Protein AF-A0A7W5XST1-F1 (afdb_monomer)

Mean predicted aligned error: 9.3 Å

Sequence (101 aa):
METYLNRYAGAETIATNCPAYGGYSSVVQMRADAEKNLAQAKALGATEADVKKARDRVNGNFVGASILVGDMQTCGAFVNKLAWVGSTPVEPPVVKPKKVN

Nearest PDB structures (foldseek):
  8uoz-assembly1_A  TM=4.599E-01  e=7.440E+00  Escherichia coli

Structure (mmCIF, N/CA/C/O backbone):
data_AF-A0A7W5XST1-F1
#
_entry.id   AF-A0A7W5XST1-F1
#
loop_
_atom_site.group_PDB
_atom_site.id
_atom_site.type_symbol
_atom_site.label_atom_id
_atom_site.label_alt_id
_atom_site.label_comp_id
_atom_site.label_asym_id
_atom_site.label_entity_id
_atom_site.label_seq_id
_atom_site.pdbx_PDB_ins_code
_atom_site.Cartn_x
_atom_site.Cartn_y
_atom_site.Cartn_z
_atom_site.occupancy
_atom_site.B_iso_or_equiv
_atom_site.auth_seq_id
_atom_site.auth_comp_id
_atom_site.auth_asym_id
_atom_site.auth_atom_id
_atom_site.pdbx_PDB_model_num
ATOM 1 N N . MET A 1 1 ? -3.731 -2.141 14.643 1.00 78.75 1 MET A N 1
ATOM 2 C CA . MET A 1 1 ? -4.488 -1.393 13.614 1.00 78.75 1 MET A CA 1
ATOM 3 C C . MET A 1 1 ? -3.553 -0.707 12.622 1.00 78.75 1 MET A C 1
ATOM 5 O O . MET A 1 1 ? -3.537 -1.121 11.472 1.00 78.75 1 MET A O 1
ATOM 9 N N . GLU A 1 2 ? -2.732 0.263 13.049 1.00 78.38 2 GLU A N 1
ATOM 10 C CA . GLU A 1 2 ? -1.846 1.030 12.147 1.00 78.38 2 GLU A CA 1
ATOM 11 C C . GLU A 1 2 ? -0.928 0.139 11.292 1.00 78.38 2 GLU A C 1
ATOM 13 O O . GLU A 1 2 ? -0.792 0.350 10.091 1.00 78.38 2 GLU A O 1
ATOM 18 N N . THR A 1 3 ? -0.368 -0.922 11.878 1.00 82.31 3 THR A N 1
ATOM 19 C CA . THR A 1 3 ? 0.449 -1.903 11.149 1.00 82.31 3 THR A CA 1
ATOM 20 C C . THR A 1 3 ? -0.291 -2.535 9.968 1.00 82.31 3 THR A C 1
ATOM 22 O O . THR A 1 3 ? 0.281 -2.656 8.889 1.00 82.31 3 THR A O 1
ATOM 25 N N . TYR A 1 4 ? -1.567 -2.893 10.138 1.00 85.56 4 TYR A N 1
ATOM 26 C CA . TYR A 1 4 ? -2.387 -3.477 9.073 1.00 85.56 4 TYR A CA 1
ATOM 27 C C . TYR A 1 4 ? -2.728 -2.446 7.992 1.00 85.56 4 TYR A C 1
ATOM 29 O O . TYR A 1 4 ? -2.637 -2.748 6.806 1.00 85.56 4 TYR A O 1
ATOM 37 N N . LEU A 1 5 ? -3.023 -1.205 8.389 1.00 84.75 5 LEU A N 1
ATOM 38 C CA . LEU A 1 5 ? -3.258 -0.101 7.455 1.00 84.75 5 LEU A CA 1
ATOM 39 C C . LEU A 1 5 ? -2.019 0.217 6.607 1.00 84.75 5 LEU A C 1
ATOM 41 O O . LEU A 1 5 ? -2.135 0.444 5.407 1.00 84.75 5 LEU A O 1
ATOM 45 N N . ASN A 1 6 ? -0.825 0.165 7.199 1.00 85.31 6 ASN A N 1
ATOM 46 C CA . ASN A 1 6 ? 0.431 0.366 6.472 1.00 85.31 6 ASN A CA 1
ATOM 47 C C . ASN A 1 6 ? 0.747 -0.771 5.509 1.00 85.31 6 ASN A C 1
ATOM 49 O O . ASN A 1 6 ? 1.267 -0.516 4.428 1.00 85.31 6 ASN A O 1
ATOM 53 N N . ARG A 1 7 ? 0.454 -2.016 5.900 1.00 84.25 7 ARG A N 1
ATOM 54 C CA . ARG A 1 7 ? 0.619 -3.183 5.024 1.00 84.25 7 ARG A CA 1
ATOM 55 C C . ARG A 1 7 ? -0.331 -3.106 3.837 1.00 84.25 7 ARG A C 1
ATOM 57 O O . ARG A 1 7 ? 0.110 -3.295 2.711 1.00 84.25 7 ARG A O 1
ATOM 64 N N . TYR A 1 8 ? -1.596 -2.768 4.09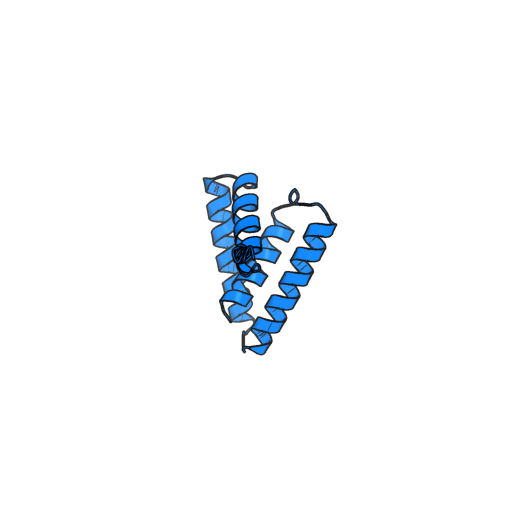5 1.00 87.56 8 TYR A N 1
ATOM 65 C CA . TYR A 1 8 ? -2.597 -2.521 3.062 1.00 87.56 8 TYR A CA 1
ATOM 66 C C . TYR A 1 8 ? -2.132 -1.448 2.074 1.00 87.56 8 TYR A C 1
ATOM 68 O O . TYR A 1 8 ? -2.000 -1.717 0.883 1.00 87.56 8 TYR A O 1
ATOM 76 N N . ALA A 1 9 ? -1.819 -0.256 2.588 1.00 87.25 9 ALA A N 1
ATOM 77 C CA . ALA A 1 9 ? -1.399 0.867 1.766 1.00 87.25 9 ALA A CA 1
ATOM 78 C C . ALA A 1 9 ? -0.102 0.556 1.007 1.00 87.25 9 ALA A C 1
ATOM 80 O O . ALA A 1 9 ? -0.013 0.832 -0.181 1.00 87.25 9 ALA A O 1
ATOM 81 N N . GLY A 1 10 ? 0.878 -0.079 1.658 1.00 85.50 10 GLY A N 1
ATOM 82 C CA . GLY A 1 10 ? 2.132 -0.486 1.023 1.00 85.50 10 GLY A CA 1
ATOM 83 C C . GLY A 1 10 ? 1.917 -1.447 -0.137 1.00 85.50 10 GLY A C 1
AT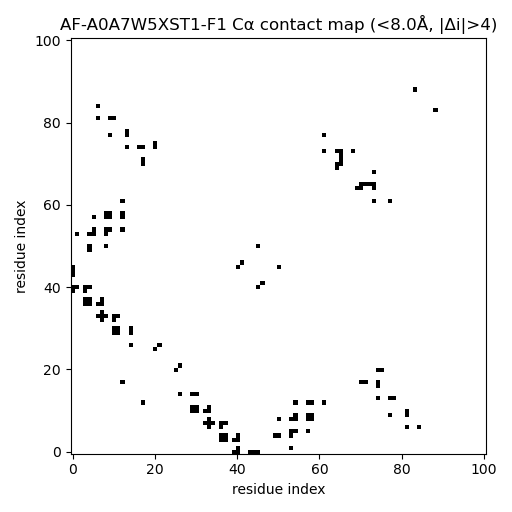OM 84 O O . GLY A 1 10 ? 2.475 -1.238 -1.211 1.00 85.50 10 GLY A O 1
ATOM 85 N N . ALA A 1 11 ? 1.104 -2.483 0.066 1.00 85.44 11 ALA A N 1
ATOM 86 C CA . ALA A 1 11 ? 0.841 -3.484 -0.958 1.00 85.44 11 ALA A CA 1
ATOM 87 C C . ALA A 1 11 ? 0.129 -2.873 -2.173 1.00 85.44 11 ALA A C 1
ATOM 89 O O . ALA A 1 11 ? 0.500 -3.168 -3.307 1.00 85.44 11 ALA A O 1
ATOM 90 N N . GLU A 1 12 ? -0.823 -1.960 -1.960 1.00 85.31 12 GLU A N 1
ATOM 91 C CA . GLU A 1 12 ? -1.452 -1.212 -3.053 1.00 85.31 12 GLU A CA 1
ATOM 92 C C . GLU A 1 12 ? -0.489 -0.276 -3.785 1.00 85.31 12 GLU A C 1
ATOM 94 O O . GLU A 1 12 ? -0.495 -0.239 -5.018 1.00 85.31 12 GLU A O 1
ATOM 99 N N . THR A 1 13 ? 0.342 0.473 -3.055 1.00 86.69 13 THR A N 1
ATOM 100 C CA . THR A 1 13 ? 1.317 1.393 -3.654 1.00 86.69 13 THR A CA 1
ATOM 101 C C . THR A 1 13 ? 2.280 0.636 -4.564 1.00 86.69 13 THR A C 1
ATOM 103 O O . THR A 1 13 ? 2.531 1.076 -5.684 1.00 86.69 13 THR A O 1
ATOM 106 N N . ILE A 1 14 ? 2.768 -0.528 -4.132 1.00 84.19 14 ILE A N 1
ATOM 107 C CA . ILE A 1 14 ? 3.650 -1.373 -4.944 1.00 84.19 14 ILE A CA 1
ATOM 108 C C . ILE A 1 14 ? 2.892 -1.968 -6.129 1.00 84.19 14 ILE A C 1
ATOM 110 O O . ILE A 1 14 ? 3.358 -1.862 -7.258 1.00 84.19 14 ILE A O 1
ATOM 114 N N . ALA A 1 15 ? 1.709 -2.542 -5.904 1.00 82.38 15 ALA A N 1
ATOM 115 C CA . ALA A 1 15 ? 0.896 -3.123 -6.972 1.00 82.38 15 ALA A CA 1
ATOM 116 C C . ALA A 1 15 ? 0.550 -2.111 -8.081 1.00 82.38 15 ALA A C 1
ATOM 118 O O . ALA A 1 15 ? 0.307 -2.508 -9.218 1.00 82.38 15 ALA A O 1
ATOM 119 N N . THR A 1 16 ? 0.515 -0.819 -7.748 1.00 82.81 16 THR A N 1
ATOM 120 C CA . THR A 1 16 ? 0.216 0.269 -8.687 1.00 82.81 16 THR A CA 1
ATOM 121 C C . THR A 1 16 ? 1.468 0.799 -9.385 1.00 82.81 16 THR A C 1
ATOM 123 O O . THR A 1 16 ? 1.441 1.009 -10.593 1.00 82.81 16 THR A O 1
ATOM 126 N N . ASN A 1 17 ? 2.559 1.018 -8.644 1.00 83.19 17 ASN A N 1
ATOM 127 C CA . ASN A 1 17 ? 3.728 1.752 -9.146 1.00 83.19 17 ASN A CA 1
ATOM 128 C C . ASN A 1 17 ? 4.918 0.859 -9.527 1.00 83.19 17 ASN A C 1
ATOM 130 O O . ASN A 1 17 ? 5.867 1.343 -10.136 1.00 83.19 17 ASN A O 1
ATOM 134 N N . CYS A 1 18 ? 4.891 -0.433 -9.190 1.00 79.56 18 CYS A N 1
ATOM 135 C CA . CYS A 1 18 ? 6.022 -1.347 -9.363 1.00 79.56 18 CYS A CA 1
ATOM 136 C C . CYS A 1 18 ? 5.705 -2.475 -10.362 1.00 79.56 18 CYS A C 1
ATOM 138 O O . CYS A 1 18 ? 5.579 -3.634 -9.962 1.00 79.56 18 CYS A O 1
ATOM 140 N N . PRO A 1 19 ? 5.618 -2.180 -11.674 1.00 63.94 19 PRO A N 1
ATOM 141 C CA . PRO A 1 19 ? 5.191 -3.143 -12.696 1.00 63.94 19 PRO A CA 1
ATOM 142 C C . PRO A 1 19 ? 6.157 -4.325 -12.910 1.00 63.94 19 PRO A C 1
ATOM 144 O O . PRO A 1 19 ? 5.765 -5.331 -13.494 1.00 63.94 19 PRO A O 1
ATOM 147 N N . ALA A 1 20 ? 7.408 -4.234 -12.442 1.00 61.31 20 ALA A N 1
ATOM 148 C CA . ALA A 1 20 ? 8.459 -5.222 -12.713 1.00 61.31 20 ALA A CA 1
ATOM 149 C C . ALA A 1 20 ? 8.641 -6.309 -11.629 1.00 61.31 20 ALA A C 1
ATOM 151 O O . ALA A 1 20 ? 9.372 -7.274 -11.847 1.00 61.31 20 ALA A O 1
ATOM 152 N N . TYR A 1 21 ? 7.999 -6.192 -10.461 1.00 62.56 21 TYR A N 1
ATOM 153 C CA . TYR A 1 21 ? 8.238 -7.110 -9.340 1.00 62.56 21 TYR A CA 1
ATOM 154 C C . TYR A 1 21 ? 7.289 -8.323 -9.383 1.00 62.56 21 TYR A C 1
ATOM 156 O O . TYR A 1 21 ? 6.218 -8.317 -8.783 1.00 62.56 21 TYR A O 1
ATOM 164 N N . GLY A 1 22 ? 7.703 -9.376 -10.101 1.00 63.31 22 GLY A N 1
ATOM 165 C CA . GLY A 1 22 ? 7.101 -10.723 -10.041 1.00 63.31 22 GLY A CA 1
ATOM 166 C C . GLY A 1 22 ? 5.938 -11.008 -11.007 1.00 63.31 22 GLY A C 1
ATOM 167 O O . GLY A 1 22 ? 5.393 -12.111 -11.016 1.00 63.31 22 GLY A O 1
ATOM 168 N N . GLY A 1 23 ? 5.580 -10.047 -11.863 1.00 72.38 23 GLY A N 1
ATOM 169 C CA . GLY A 1 23 ? 4.536 -10.213 -12.880 1.00 72.38 23 GLY A CA 1
ATOM 170 C C . GLY A 1 23 ? 3.106 -10.207 -12.321 1.00 72.38 23 GLY A C 1
ATOM 171 O O . GLY A 1 23 ? 2.868 -9.929 -11.145 1.00 72.38 23 GLY A O 1
ATOM 172 N N . TYR A 1 24 ? 2.126 -10.507 -13.182 1.00 72.88 24 TYR A N 1
ATOM 173 C CA . TYR A 1 24 ? 0.693 -10.402 -12.861 1.00 72.88 24 TYR A CA 1
ATOM 174 C C . TYR A 1 24 ? 0.285 -11.208 -11.615 1.00 72.88 24 TYR A C 1
ATOM 176 O O . TYR A 1 24 ? -0.463 -10.713 -10.774 1.00 72.88 24 TYR A O 1
ATOM 184 N N . SER A 1 25 ? 0.813 -12.425 -11.448 1.00 75.88 25 SER A N 1
ATOM 185 C CA . SER A 1 25 ? 0.520 -13.284 -10.294 1.00 75.88 25 SER A CA 1
ATOM 186 C C . SER A 1 25 ? 0.958 -12.668 -8.966 1.00 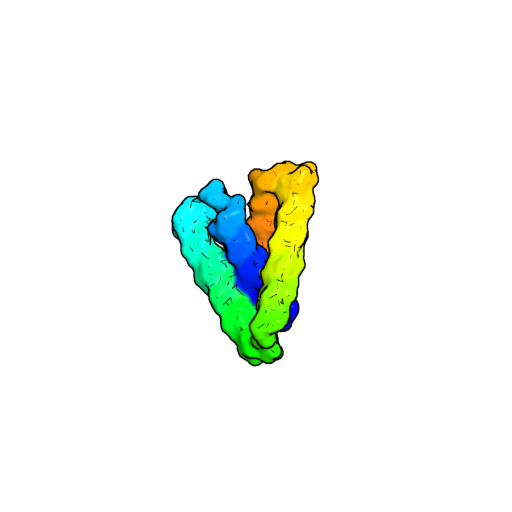75.88 25 SER A C 1
ATOM 188 O O . SER A 1 25 ? 0.238 -12.780 -7.974 1.00 75.88 25 SER A O 1
ATOM 190 N N . SER A 1 26 ? 2.102 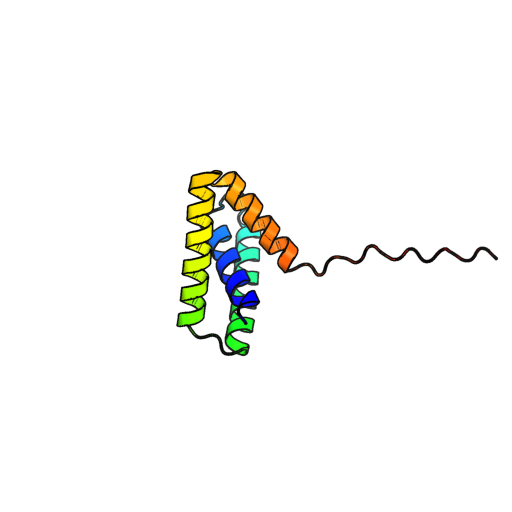-11.982 -8.939 1.00 76.62 26 SER A N 1
ATOM 191 C CA . SER A 1 26 ? 2.584 -11.300 -7.735 1.00 76.62 26 SER A CA 1
ATOM 192 C C . SER A 1 26 ? 1.721 -10.092 -7.390 1.00 76.62 26 SER A C 1
ATOM 194 O O . SER A 1 26 ? 1.404 -9.892 -6.221 1.00 76.62 26 SER A O 1
ATOM 196 N N . VAL A 1 27 ? 1.250 -9.345 -8.392 1.00 77.12 27 VAL A N 1
ATOM 197 C CA . VAL A 1 27 ? 0.301 -8.237 -8.187 1.00 77.12 27 VAL A CA 1
ATOM 198 C C . VAL A 1 27 ? -1.021 -8.743 -7.601 1.00 77.12 27 VAL A C 1
ATOM 200 O O . VAL A 1 27 ? -1.552 -8.139 -6.669 1.00 77.12 27 VAL A O 1
ATOM 203 N N . VAL A 1 28 ? -1.540 -9.872 -8.096 1.00 81.69 28 VAL A N 1
ATOM 204 C CA . VAL A 1 28 ? -2.759 -10.500 -7.555 1.00 81.69 28 VAL A CA 1
ATOM 205 C C . VAL A 1 28 ? -2.568 -10.911 -6.094 1.00 81.69 28 VAL A C 1
ATOM 207 O O . VAL A 1 28 ? -3.427 -10.613 -5.265 1.00 81.69 28 VAL A O 1
ATOM 210 N N . GLN A 1 29 ? -1.437 -11.532 -5.749 1.00 81.44 29 GLN A N 1
ATOM 211 C CA . GLN A 1 29 ? -1.136 -11.894 -4.361 1.00 81.44 29 GLN A CA 1
ATOM 212 C C . GLN A 1 29 ? -0.993 -10.667 -3.455 1.00 81.44 29 GLN A C 1
ATOM 214 O O . GLN A 1 29 ? -1.578 -10.645 -2.374 1.00 81.44 29 GLN A O 1
ATOM 219 N N . MET A 1 30 ? -0.305 -9.616 -3.911 1.00 78.94 30 MET A N 1
ATOM 220 C CA . MET A 1 30 ? -0.180 -8.362 -3.162 1.00 78.94 30 MET A CA 1
ATOM 221 C C . MET A 1 30 ? -1.544 -7.722 -2.893 1.00 78.94 30 MET A C 1
ATOM 223 O O . MET A 1 30 ? -1.789 -7.261 -1.780 1.00 78.94 30 MET A O 1
ATOM 227 N N . ARG A 1 31 ? -2.458 -7.727 -3.872 1.00 82.50 31 ARG A N 1
ATOM 228 C CA . ARG A 1 31 ? -3.827 -7.226 -3.674 1.00 82.50 31 ARG A CA 1
ATOM 229 C C . ARG A 1 31 ? -4.624 -8.084 -2.696 1.00 82.50 31 ARG A C 1
ATOM 231 O O . ARG A 1 31 ? -5.260 -7.534 -1.804 1.00 82.50 31 ARG A O 1
ATOM 238 N N . ALA A 1 32 ? -4.539 -9.408 -2.802 1.00 84.62 32 ALA A N 1
ATOM 239 C CA . ALA A 1 32 ? -5.211 -10.310 -1.868 1.00 84.62 32 ALA A CA 1
ATOM 240 C C . ALA A 1 32 ? -4.707 -10.125 -0.423 1.00 84.62 32 ALA A C 1
ATOM 242 O O . ALA A 1 32 ? -5.496 -10.109 0.524 1.00 84.62 32 ALA A O 1
ATOM 243 N N . ASP A 1 33 ? -3.400 -9.937 -0.235 1.00 81.19 33 ASP A N 1
ATOM 2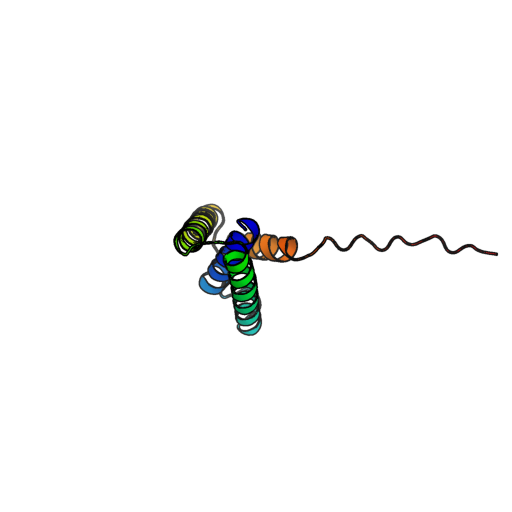44 C CA . ASP A 1 33 ? -2.830 -9.633 1.077 1.00 81.19 33 ASP A CA 1
ATOM 245 C C . ASP A 1 33 ? -3.231 -8.241 1.565 1.00 81.19 33 ASP A C 1
ATOM 247 O O . ASP A 1 33 ? -3.536 -8.073 2.750 1.00 81.19 33 ASP A O 1
ATOM 251 N N . ALA A 1 34 ? -3.293 -7.246 0.678 1.00 84.88 34 ALA A N 1
ATOM 252 C CA . ALA A 1 34 ? -3.814 -5.926 1.009 1.00 84.88 34 ALA A CA 1
ATOM 253 C C . ALA A 1 34 ? -5.239 -6.045 1.577 1.00 84.88 34 ALA A C 1
ATOM 255 O O . ALA A 1 34 ? -5.494 -5.592 2.694 1.00 84.88 34 ALA A O 1
ATOM 256 N N . GLU 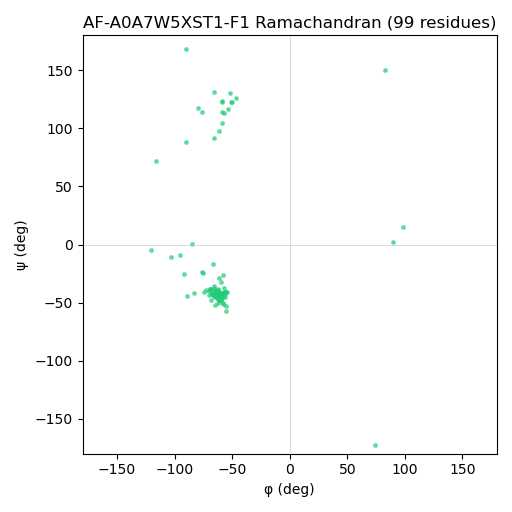A 1 35 ? -6.145 -6.723 0.874 1.00 87.19 35 GLU A N 1
ATOM 257 C CA . GLU A 1 35 ? -7.538 -6.910 1.299 1.00 87.19 35 GLU A CA 1
ATOM 258 C C . GLU A 1 35 ? -7.655 -7.610 2.658 1.00 87.19 35 GLU A C 1
ATOM 260 O O . GLU A 1 35 ? -8.421 -7.165 3.518 1.00 87.19 35 GLU A O 1
ATOM 265 N N . LYS A 1 36 ? -6.843 -8.644 2.915 1.00 87.69 36 LYS A N 1
ATOM 266 C CA . LYS A 1 36 ? -6.787 -9.299 4.234 1.00 87.69 36 LYS A CA 1
ATOM 267 C C . LYS A 1 36 ? -6.364 -8.330 5.336 1.00 87.69 36 LYS A C 1
ATOM 269 O O . LYS A 1 36 ? -6.982 -8.295 6.400 1.00 87.69 36 LYS A O 1
ATOM 274 N N . ASN A 1 37 ? -5.323 -7.533 5.096 1.00 85.62 37 ASN A N 1
ATOM 275 C CA . ASN A 1 37 ? -4.861 -6.537 6.063 1.00 85.62 37 ASN A CA 1
ATOM 276 C C . ASN A 1 37 ? -5.914 -5.436 6.276 1.00 85.62 37 ASN A C 1
ATOM 278 O O . ASN A 1 37 ? -6.120 -5.004 7.408 1.00 85.62 37 ASN A O 1
ATOM 282 N N . LEU A 1 38 ? -6.633 -5.024 5.230 1.00 85.38 38 LEU A N 1
ATOM 283 C CA . LEU A 1 38 ? -7.734 -4.070 5.343 1.00 85.38 38 LEU A CA 1
ATOM 284 C C . LEU A 1 38 ? -8.880 -4.628 6.190 1.00 85.38 38 LEU A C 1
ATOM 286 O O . LEU A 1 38 ? -9.386 -3.925 7.062 1.00 85.38 38 L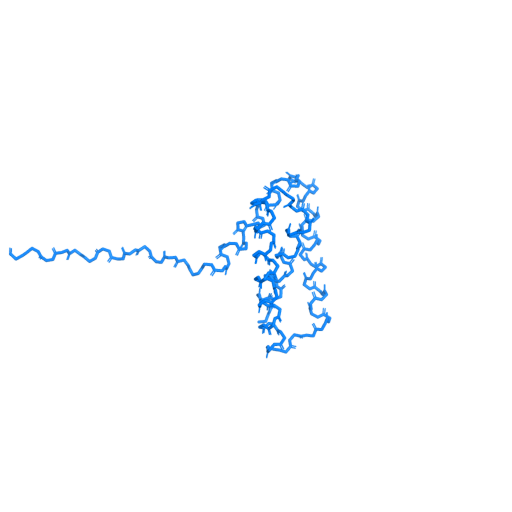EU A O 1
ATOM 290 N N . ALA A 1 39 ? -9.269 -5.885 5.974 1.00 89.31 39 ALA A N 1
ATOM 291 C CA . ALA A 1 39 ? -10.304 -6.543 6.764 1.00 89.31 39 ALA A CA 1
ATOM 292 C C . ALA A 1 39 ? -9.917 -6.608 8.251 1.00 89.31 39 ALA A C 1
ATOM 294 O O . ALA A 1 39 ? -10.723 -6.256 9.110 1.00 89.31 39 ALA A O 1
ATOM 295 N N . GLN A 1 40 ? -8.662 -6.956 8.554 1.00 88.38 40 GLN A N 1
ATOM 296 C CA . GLN A 1 40 ? -8.126 -6.937 9.920 1.00 88.38 40 GLN A CA 1
ATOM 297 C C . GLN A 1 40 ? -8.099 -5.522 10.513 1.00 88.38 40 GLN A C 1
ATOM 299 O O . GLN A 1 40 ? -8.465 -5.321 11.667 1.00 88.38 40 GLN A O 1
ATOM 304 N N . ALA A 1 41 ? -7.706 -4.512 9.734 1.00 87.69 41 ALA A N 1
ATOM 305 C CA . ALA A 1 41 ? -7.731 -3.125 10.185 1.00 87.69 41 ALA A CA 1
ATOM 306 C C . ALA A 1 41 ? -9.157 -2.662 10.520 1.00 87.69 41 ALA A C 1
ATOM 308 O O . ALA A 1 41 ? -9.367 -2.079 11.583 1.00 87.69 41 ALA A O 1
ATOM 309 N N . LYS A 1 42 ? -10.134 -2.969 9.657 1.00 89.75 42 LYS A N 1
ATOM 310 C CA . LYS A 1 42 ? -11.556 -2.663 9.872 1.00 89.75 42 LYS A CA 1
ATOM 311 C C . LYS A 1 42 ? -12.120 -3.394 11.091 1.00 89.75 42 LYS A C 1
ATOM 313 O O . LYS A 1 42 ? -12.808 -2.772 11.891 1.00 89.75 42 LYS A O 1
ATOM 318 N N . ALA A 1 43 ? -11.769 -4.667 11.287 1.00 90.69 43 ALA A N 1
ATOM 319 C CA . ALA A 1 43 ? -12.162 -5.440 12.469 1.00 90.69 43 ALA A CA 1
ATOM 320 C C . ALA A 1 43 ? -11.629 -4.836 13.781 1.00 90.69 43 ALA A C 1
ATOM 322 O O . ALA A 1 43 ? -12.259 -4.962 14.825 1.00 90.69 43 ALA A O 1
ATOM 323 N N . LEU A 1 44 ? -10.491 -4.140 13.724 1.00 88.69 44 LEU A N 1
ATOM 324 C CA . LEU A 1 44 ? -9.915 -3.416 14.858 1.00 88.69 44 LEU A CA 1
ATOM 325 C C . LEU A 1 44 ? -10.488 -2.001 15.042 1.00 88.69 44 LEU A C 1
ATOM 327 O O . LEU A 1 44 ? -10.052 -1.306 15.956 1.00 88.69 44 LEU A O 1
ATOM 331 N N . GLY A 1 45 ? -11.425 -1.566 14.193 1.00 91.31 45 GLY A N 1
ATOM 332 C CA . GLY A 1 45 ? -12.079 -0.256 14.267 1.00 91.31 45 GLY A CA 1
ATOM 333 C C . GLY A 1 45 ? -11.508 0.817 13.335 1.00 91.31 45 GLY A C 1
ATOM 334 O O . GLY A 1 45 ? -11.793 1.992 13.541 1.00 91.31 45 GLY A O 1
ATOM 335 N N . ALA A 1 46 ? -10.696 0.457 12.333 1.00 89.88 46 ALA A N 1
ATOM 336 C CA . ALA A 1 46 ? -10.190 1.439 11.374 1.00 89.88 46 ALA A CA 1
ATOM 337 C C . ALA A 1 46 ? -11.324 2.033 10.527 1.00 89.88 46 ALA A C 1
ATOM 339 O O . ALA A 1 46 ? -12.120 1.302 9.930 1.00 89.88 46 ALA A O 1
ATOM 340 N N . THR A 1 47 ? -11.344 3.357 10.424 1.00 93.06 47 THR A N 1
ATOM 341 C CA . THR A 1 47 ? -12.291 4.107 9.597 1.00 93.06 47 THR A CA 1
ATOM 342 C C . THR A 1 47 ? -11.750 4.329 8.185 1.00 93.06 47 THR A C 1
ATOM 344 O O . THR A 1 47 ? -10.561 4.148 7.910 1.00 93.06 47 THR A O 1
ATOM 347 N N . GLU A 1 48 ? -12.603 4.778 7.263 1.00 89.56 48 GLU A N 1
ATOM 348 C CA . GLU A 1 48 ? -12.153 5.179 5.922 1.00 89.56 48 GLU A CA 1
ATOM 349 C C . GLU A 1 48 ? -11.133 6.324 5.964 1.00 89.56 48 GLU A C 1
ATOM 351 O O . GLU A 1 48 ? -10.213 6.358 5.145 1.00 89.56 48 GLU A O 1
ATOM 356 N N . ALA A 1 49 ? -11.241 7.219 6.951 1.00 91.00 49 ALA A N 1
ATOM 357 C CA . ALA A 1 49 ? -10.270 8.285 7.161 1.00 91.00 49 ALA A CA 1
ATOM 358 C C . ALA A 1 49 ? -8.884 7.724 7.518 1.00 91.00 49 ALA A C 1
ATOM 360 O O . ALA A 1 49 ? -7.878 8.201 6.992 1.00 91.00 49 ALA A O 1
ATOM 361 N N . ASP A 1 50 ? -8.821 6.672 8.338 1.00 87.88 50 ASP A N 1
ATOM 362 C CA . ASP A 1 50 ? -7.562 6.012 8.703 1.00 87.88 50 ASP A CA 1
ATOM 363 C C . ASP A 1 50 ? -6.931 5.297 7.506 1.00 87.88 50 ASP A C 1
ATOM 365 O O . ASP A 1 50 ? -5.720 5.381 7.284 1.00 87.88 50 ASP A O 1
ATOM 369 N N . VAL A 1 51 ? -7.760 4.638 6.692 1.00 88.12 51 VAL A N 1
ATOM 370 C CA . VAL A 1 51 ? -7.333 3.993 5.443 1.00 88.12 51 VAL A CA 1
ATOM 371 C C . VAL A 1 51 ? -6.782 5.026 4.468 1.00 88.12 51 VAL A C 1
ATOM 373 O O . VAL A 1 51 ? -5.697 4.833 3.912 1.00 88.12 51 VAL A O 1
ATOM 376 N N . LYS A 1 52 ? -7.488 6.146 4.286 1.00 90.44 52 LYS A N 1
ATOM 377 C CA . LYS A 1 52 ? -7.034 7.232 3.419 1.00 90.44 52 LYS A CA 1
ATOM 378 C C . LYS A 1 52 ? -5.722 7.829 3.925 1.00 90.44 52 LYS A C 1
ATOM 380 O O . LYS A 1 52 ? -4.778 7.955 3.153 1.00 90.44 52 LYS A O 1
ATOM 385 N N . LYS A 1 53 ? -5.625 8.126 5.222 1.00 88.44 53 LYS A N 1
ATOM 386 C CA . LYS A 1 53 ? -4.412 8.670 5.842 1.00 88.44 53 LYS A CA 1
ATOM 387 C C . LYS A 1 53 ? -3.213 7.739 5.661 1.00 88.44 53 LYS A C 1
ATOM 389 O O . LYS A 1 53 ? -2.114 8.204 5.362 1.00 88.44 53 LYS A O 1
ATOM 394 N N . ALA A 1 54 ? -3.412 6.431 5.816 1.00 86.50 54 ALA A N 1
ATOM 395 C CA . ALA A 1 54 ? -2.362 5.444 5.591 1.00 86.50 54 ALA A CA 1
ATOM 396 C C . ALA A 1 54 ? -1.919 5.401 4.121 1.00 86.50 54 ALA A C 1
ATOM 398 O O . ALA A 1 54 ? -0.717 5.416 3.859 1.00 86.50 54 ALA A O 1
ATOM 399 N N . ARG A 1 55 ? -2.865 5.420 3.170 1.00 87.50 55 ARG A N 1
ATOM 400 C CA . ARG A 1 55 ? -2.571 5.518 1.730 1.00 87.50 55 ARG A CA 1
ATOM 401 C C . ARG A 1 55 ? -1.777 6.774 1.394 1.00 87.50 55 ARG A C 1
ATOM 403 O O . ARG A 1 55 ? -0.725 6.664 0.776 1.00 87.50 55 ARG A O 1
ATOM 410 N N . ASP A 1 56 ? -2.239 7.939 1.838 1.00 89.94 56 ASP A N 1
ATOM 411 C CA . ASP A 1 56 ? -1.579 9.219 1.568 1.00 89.94 56 ASP A CA 1
ATOM 412 C C . ASP A 1 56 ? -0.145 9.221 2.125 1.00 89.94 56 ASP A C 1
ATOM 414 O O . ASP A 1 56 ? 0.793 9.607 1.430 1.00 89.94 56 ASP A O 1
ATOM 418 N N . ARG A 1 57 ? 0.050 8.715 3.353 1.00 86.81 57 ARG A N 1
ATOM 419 C CA . ARG A 1 57 ? 1.376 8.608 3.982 1.00 86.81 57 ARG A CA 1
ATOM 420 C C . ARG A 1 57 ? 2.314 7.693 3.202 1.00 86.81 57 ARG A C 1
ATOM 422 O O . ARG A 1 57 ? 3.461 8.052 2.954 1.00 86.81 57 ARG A O 1
ATOM 429 N N . VAL A 1 58 ? 1.857 6.491 2.862 1.00 87.31 58 VAL A N 1
ATOM 430 C CA . VAL A 1 58 ? 2.684 5.500 2.161 1.00 87.31 58 VAL A CA 1
ATOM 431 C C . VAL A 1 58 ? 3.000 5.964 0.743 1.00 87.31 58 VAL A C 1
ATOM 433 O O . VAL A 1 58 ? 4.157 5.876 0.343 1.00 87.31 58 VAL A O 1
ATOM 436 N N . ASN A 1 59 ? 2.025 6.521 0.023 1.00 87.00 59 ASN A N 1
ATOM 437 C CA . ASN A 1 59 ? 2.251 7.107 -1.296 1.00 87.00 59 ASN A CA 1
ATOM 438 C C . ASN A 1 59 ? 3.218 8.290 -1.228 1.00 87.00 59 ASN A C 1
ATOM 440 O O . ASN A 1 59 ? 4.133 8.354 -2.038 1.00 87.00 59 ASN A O 1
ATOM 444 N N . GLY A 1 60 ? 3.080 9.187 -0.248 1.00 85.12 60 GLY A N 1
ATOM 445 C CA . GLY A 1 60 ? 4.020 10.294 -0.053 1.00 85.12 60 GLY A CA 1
ATOM 446 C C . GLY A 1 60 ? 5.448 9.806 0.200 1.00 85.12 60 GLY A C 1
ATOM 447 O O . GLY A 1 60 ? 6.390 10.300 -0.416 1.00 85.12 60 GLY A O 1
ATOM 448 N N . ASN A 1 61 ? 5.608 8.776 1.036 1.00 86.50 61 ASN A N 1
ATOM 449 C CA . ASN A 1 61 ? 6.907 8.145 1.277 1.00 86.50 61 ASN A CA 1
ATOM 450 C C . ASN A 1 61 ? 7.467 7.468 0.021 1.00 86.50 61 ASN A C 1
ATOM 452 O O . ASN A 1 61 ? 8.670 7.531 -0.213 1.00 86.50 61 ASN A O 1
ATOM 456 N N . PHE A 1 62 ? 6.613 6.813 -0.768 1.00 86.56 62 PHE A N 1
ATOM 457 C CA . PHE A 1 62 ? 7.010 6.178 -2.020 1.00 86.56 62 PHE A CA 1
ATOM 458 C C . PHE A 1 62 ? 7.467 7.222 -3.033 1.00 86.56 62 PHE A C 1
ATOM 460 O O . PHE A 1 62 ? 8.587 7.132 -3.503 1.00 86.56 62 PHE A O 1
ATOM 467 N N . VAL A 1 63 ? 6.666 8.257 -3.295 1.00 87.12 63 VAL A N 1
ATOM 468 C CA . VAL A 1 63 ? 7.015 9.340 -4.228 1.00 87.12 63 VAL A CA 1
ATOM 4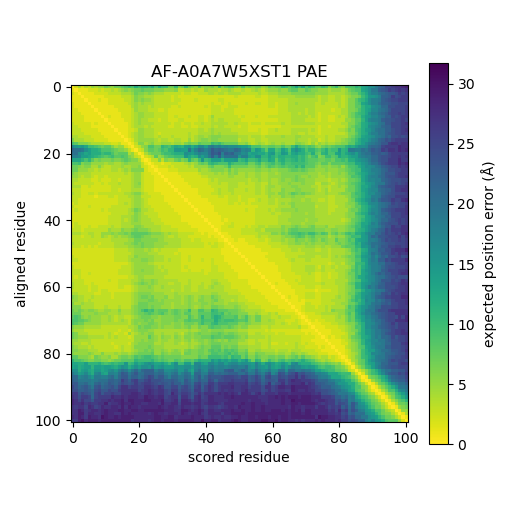69 C C . VAL A 1 63 ? 8.299 10.044 -3.792 1.00 87.12 63 VAL A C 1
ATOM 471 O O . VAL A 1 63 ? 9.193 10.250 -4.608 1.00 87.12 63 VAL A O 1
ATOM 474 N N . GLY A 1 64 ? 8.435 10.362 -2.501 1.00 86.94 64 GLY A N 1
ATOM 475 C CA . GLY A 1 64 ? 9.653 10.971 -1.969 1.00 86.94 64 GLY A CA 1
ATOM 476 C C . GLY A 1 64 ? 10.883 10.081 -2.160 1.00 86.94 64 GLY A C 1
ATOM 477 O O . GLY A 1 64 ? 11.930 10.560 -2.587 1.00 86.94 64 GLY A O 1
ATOM 478 N N . ALA A 1 65 ? 10.756 8.778 -1.903 1.00 85.12 65 ALA A N 1
ATOM 479 C CA . ALA A 1 65 ? 11.835 7.827 -2.140 1.00 85.12 65 ALA A CA 1
ATOM 480 C C . ALA A 1 65 ? 12.135 7.655 -3.639 1.00 85.12 65 ALA A C 1
ATOM 482 O O . ALA A 1 65 ? 13.302 7.680 -4.014 1.00 85.12 65 ALA A O 1
ATOM 483 N N . SER A 1 66 ? 11.117 7.556 -4.493 1.00 85.56 66 SER A N 1
ATOM 484 C CA . SER A 1 66 ? 11.242 7.451 -5.952 1.00 85.56 66 SER A CA 1
ATOM 485 C C . SER A 1 66 ? 12.009 8.624 -6.548 1.00 85.56 66 SER A C 1
ATOM 487 O O . SER A 1 66 ? 12.871 8.425 -7.397 1.00 85.56 66 SER A O 1
ATOM 489 N N . ILE A 1 67 ? 11.762 9.843 -6.065 1.00 86.50 67 ILE A N 1
ATOM 490 C CA . ILE A 1 67 ? 12.494 11.039 -6.504 1.00 86.50 67 ILE A CA 1
ATOM 491 C C . ILE A 1 67 ? 13.975 10.972 -6.101 1.00 86.50 67 ILE A C 1
ATOM 493 O O . ILE A 1 67 ? 14.835 11.435 -6.846 1.00 86.50 67 ILE A O 1
ATOM 497 N N . LEU A 1 68 ? 14.285 10.407 -4.931 1.00 86.56 68 LEU A N 1
ATOM 498 C CA . LEU A 1 68 ? 15.645 10.377 -4.384 1.00 86.56 68 LEU A CA 1
ATOM 499 C C . LEU A 1 68 ? 16.506 9.234 -4.933 1.00 86.56 68 LEU A C 1
ATOM 501 O O . LEU A 1 68 ? 17.692 9.435 -5.178 1.00 86.56 68 LEU A O 1
ATOM 505 N N . VAL A 1 69 ? 15.938 8.034 -5.072 1.00 86.56 69 VAL A N 1
ATOM 506 C CA . VAL A 1 69 ? 16.687 6.806 -5.411 1.00 86.56 69 VAL A CA 1
ATOM 507 C C . VAL A 1 69 ? 16.222 6.145 -6.714 1.00 86.56 69 VAL A C 1
ATOM 509 O O . VAL A 1 69 ? 16.829 5.181 -7.176 1.00 86.56 69 VAL A O 1
ATOM 512 N N . GLY A 1 70 ? 15.169 6.670 -7.343 1.00 85.19 70 GLY A N 1
ATOM 513 C CA . GLY A 1 70 ? 14.567 6.111 -8.550 1.00 85.19 70 GLY A CA 1
ATOM 514 C C . GLY A 1 70 ? 13.583 4.971 -8.268 1.00 85.19 70 GLY A C 1
ATOM 515 O O . GLY A 1 70 ? 13.742 4.184 -7.332 1.00 85.19 70 GLY A O 1
ATOM 516 N N . ASP A 1 71 ? 12.580 4.839 -9.140 1.00 80.25 71 ASP A N 1
ATOM 517 C CA . ASP A 1 71 ? 11.438 3.932 -8.954 1.00 80.25 71 ASP A CA 1
ATOM 518 C C . ASP A 1 71 ? 11.838 2.466 -8.734 1.00 80.25 71 ASP A C 1
ATOM 520 O O . ASP A 1 71 ? 11.291 1.789 -7.865 1.00 80.25 71 ASP A O 1
ATOM 524 N N . MET A 1 72 ? 12.838 1.964 -9.466 1.00 79.38 72 MET A N 1
ATOM 525 C CA . MET A 1 72 ? 13.322 0.580 -9.342 1.00 79.38 72 MET A CA 1
ATOM 526 C C . MET A 1 72 ? 13.845 0.255 -7.936 1.00 79.38 72 MET A C 1
ATOM 528 O O . MET A 1 72 ? 13.508 -0.796 -7.376 1.00 79.38 72 MET A O 1
ATOM 532 N N . GLN A 1 73 ? 14.663 1.147 -7.364 1.00 82.81 73 GLN A N 1
ATOM 533 C CA . GLN A 1 73 ? 15.241 0.963 -6.031 1.00 82.81 73 GLN A CA 1
ATOM 534 C C . GLN A 1 73 ? 14.180 1.157 -4.950 1.00 82.81 73 GLN A C 1
ATOM 536 O O . GLN A 1 73 ? 14.126 0.380 -3.993 1.00 82.81 73 GLN A O 1
ATOM 541 N N . THR A 1 74 ? 13.284 2.129 -5.127 1.00 85.69 74 THR A N 1
ATOM 542 C CA . THR A 1 74 ? 12.158 2.356 -4.218 1.00 85.69 74 THR A CA 1
ATOM 543 C C . THR A 1 74 ? 11.234 1.150 -4.159 1.00 85.69 74 THR A C 1
ATOM 545 O O . THR A 1 74 ? 10.934 0.662 -3.068 1.00 85.69 74 THR A O 1
ATOM 548 N N . CYS A 1 75 ? 10.841 0.613 -5.311 1.00 83.31 75 CYS A N 1
ATOM 549 C CA . CYS A 1 75 ? 10.035 -0.597 -5.395 1.00 83.31 75 CYS A CA 1
ATOM 550 C C . CYS A 1 75 ? 10.701 -1.775 -4.677 1.00 83.31 75 CYS A C 1
ATOM 552 O O . CYS A 1 75 ? 10.054 -2.438 -3.869 1.00 83.31 75 CYS A O 1
ATOM 554 N N . GLY A 1 76 ? 12.003 -1.991 -4.879 1.00 82.06 76 GLY A N 1
ATOM 555 C CA . GLY A 1 76 ? 12.738 -3.059 -4.196 1.00 82.06 76 GLY A CA 1
ATOM 556 C C . GLY A 1 76 ? 12.779 -2.889 -2.680 1.00 82.06 76 GLY A C 1
ATOM 557 O O . GLY A 1 76 ? 12.563 -3.850 -1.938 1.00 82.06 76 GLY A O 1
ATOM 558 N N . ALA A 1 77 ? 13.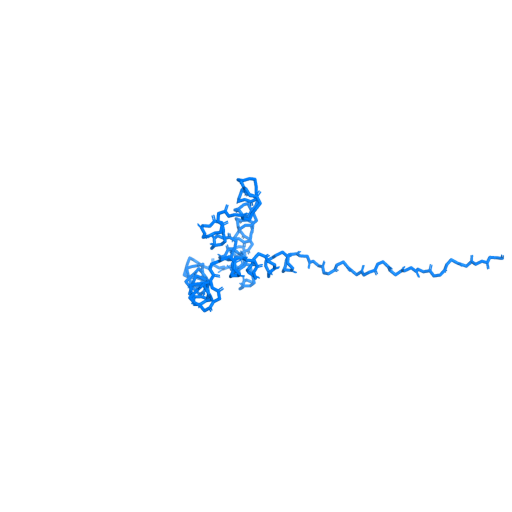002 -1.667 -2.198 1.00 82.25 77 ALA A N 1
ATOM 559 C CA . ALA A 1 77 ? 13.012 -1.362 -0.770 1.00 82.25 77 ALA A CA 1
ATOM 560 C C . ALA A 1 77 ? 11.629 -1.567 -0.128 1.00 82.25 77 ALA A C 1
ATOM 562 O O . ALA A 1 77 ? 11.523 -2.139 0.959 1.00 82.25 77 ALA A O 1
ATOM 563 N N . PHE A 1 78 ? 10.562 -1.146 -0.809 1.00 81.44 78 PHE A N 1
ATOM 564 C CA . PHE A 1 78 ? 9.188 -1.298 -0.334 1.00 81.44 78 PHE A CA 1
ATOM 565 C C . PHE A 1 78 ? 8.719 -2.757 -0.352 1.00 81.44 78 PHE A C 1
ATOM 567 O O . PHE A 1 78 ? 8.136 -3.207 0.636 1.00 81.44 78 PHE A O 1
ATOM 574 N N . VAL A 1 79 ? 9.017 -3.513 -1.416 1.00 79.75 79 VAL A N 1
ATOM 575 C CA . VAL A 1 79 ? 8.687 -4.946 -1.511 1.00 79.75 79 VAL A CA 1
ATOM 576 C C . VAL A 1 79 ? 9.368 -5.713 -0.389 1.00 79.75 79 VAL A C 1
ATOM 578 O O . VAL A 1 79 ? 8.700 -6.456 0.327 1.00 79.75 79 VAL A O 1
ATOM 581 N N . ASN A 1 80 ? 10.667 -5.482 -0.176 1.00 79.50 80 ASN A N 1
ATOM 582 C CA . ASN A 1 80 ? 11.387 -6.098 0.934 1.00 79.50 80 ASN A CA 1
ATOM 583 C C . ASN A 1 80 ? 10.733 -5.742 2.269 1.00 79.50 80 ASN A C 1
ATOM 585 O O . ASN A 1 80 ? 10.397 -6.627 3.051 1.00 79.50 80 ASN A O 1
ATOM 589 N N . LYS A 1 81 ? 10.472 -4.458 2.523 1.00 75.44 81 LYS A N 1
ATOM 590 C CA . LYS A 1 81 ? 9.858 -4.029 3.782 1.00 75.44 81 LYS A CA 1
ATOM 591 C C . LYS A 1 81 ? 8.511 -4.711 4.038 1.00 75.44 81 LYS A C 1
ATOM 593 O O . LYS A 1 81 ? 8.238 -5.060 5.178 1.00 75.44 81 LYS A O 1
ATOM 598 N N . LEU A 1 82 ? 7.688 -4.942 3.016 1.00 71.94 82 LEU A N 1
ATOM 599 C CA . LEU A 1 82 ? 6.421 -5.664 3.173 1.00 71.94 82 LEU A CA 1
ATOM 600 C C . LEU A 1 82 ? 6.599 -7.172 3.350 1.00 71.94 82 LEU A C 1
ATOM 602 O O . LEU A 1 82 ? 5.929 -7.748 4.208 1.00 71.94 82 LEU A O 1
ATOM 606 N N . ALA A 1 83 ? 7.510 -7.793 2.598 1.00 65.12 83 ALA A N 1
ATOM 607 C CA . ALA A 1 83 ? 7.813 -9.218 2.713 1.00 65.12 83 ALA A CA 1
ATOM 608 C C . ALA A 1 83 ? 8.269 -9.573 4.138 1.00 65.12 83 ALA A C 1
ATOM 610 O O . ALA A 1 83 ? 7.752 -10.509 4.744 1.00 65.12 83 ALA A O 1
ATOM 611 N N . TRP A 1 84 ? 9.153 -8.751 4.711 1.00 56.03 84 TRP A N 1
ATOM 612 C CA . TRP A 1 84 ? 9.694 -8.958 6.056 1.00 56.03 84 TRP A CA 1
ATOM 613 C C . TRP A 1 84 ? 8.717 -8.619 7.179 1.00 56.03 84 TRP A C 1
ATOM 615 O O . TRP A 1 84 ? 8.820 -9.140 8.285 1.00 56.03 84 TRP A O 1
ATOM 625 N N . VAL A 1 85 ? 7.748 -7.750 6.904 1.00 59.38 85 VAL A N 1
ATOM 626 C CA . VAL A 1 85 ? 6.726 -7.370 7.876 1.00 59.38 85 VAL A CA 1
ATOM 627 C C . VAL A 1 85 ? 5.672 -8.477 8.038 1.00 59.38 85 VAL A C 1
ATOM 629 O O . VAL A 1 85 ? 5.038 -8.526 9.089 1.00 59.38 85 VAL A O 1
ATOM 632 N N . GLY A 1 86 ? 5.483 -9.365 7.054 1.00 43.03 86 GLY A N 1
ATOM 633 C CA . GLY A 1 86 ? 4.597 -10.538 7.135 1.00 43.03 86 GLY A CA 1
ATOM 634 C C . GLY A 1 86 ? 5.275 -11.825 7.617 1.00 43.03 86 GLY A C 1
ATOM 635 O O . GLY A 1 86 ? 4.611 -12.677 8.204 1.00 43.03 86 GLY A O 1
ATOM 636 N N . SER A 1 87 ? 6.586 -11.963 7.426 1.00 37.34 87 SER A N 1
ATOM 637 C CA . SER A 1 87 ? 7.351 -13.058 8.013 1.00 37.34 87 SER A CA 1
ATOM 638 C C . SER A 1 87 ? 7.581 -12.785 9.498 1.00 37.34 87 SER A C 1
ATOM 640 O O . SER A 1 87 ? 8.344 -11.891 9.862 1.00 37.34 87 SER A O 1
ATOM 642 N N . THR A 1 88 ? 6.992 -13.598 10.377 1.00 37.56 88 THR A N 1
ATOM 643 C CA . THR A 1 88 ? 7.715 -13.947 11.606 1.00 37.56 88 THR A CA 1
ATOM 644 C C . THR A 1 88 ? 9.134 -14.314 11.172 1.00 37.56 88 THR A C 1
ATOM 646 O O . THR A 1 88 ? 9.244 -15.127 10.245 1.00 37.56 88 THR A O 1
ATOM 649 N N . PRO A 1 89 ? 10.203 -13.715 11.731 1.00 35.25 89 PRO A N 1
ATOM 650 C CA . PRO A 1 89 ? 11.542 -14.197 11.437 1.00 35.25 89 PRO A CA 1
ATOM 651 C C . PRO A 1 89 ? 11.500 -15.700 11.679 1.00 35.25 89 PRO A C 1
ATOM 653 O O . PRO A 1 89 ? 11.054 -16.138 12.740 1.00 35.25 89 PRO A O 1
ATOM 656 N N . VAL A 1 90 ? 11.832 -16.489 10.657 1.00 40.88 90 VAL A N 1
ATOM 657 C CA . VAL A 1 90 ? 12.050 -17.915 10.862 1.00 40.88 90 VAL A CA 1
ATOM 658 C C . VAL A 1 90 ? 13.174 -17.951 11.884 1.00 40.88 90 VAL A C 1
ATOM 660 O O . VAL A 1 90 ? 14.302 -17.584 11.553 1.00 40.88 90 VAL A O 1
ATOM 663 N N . GLU A 1 91 ? 12.855 -18.264 13.144 1.00 37.78 91 GLU A N 1
ATOM 664 C CA . GLU A 1 91 ? 13.889 -18.577 14.118 1.00 37.78 91 GLU A CA 1
ATOM 665 C C . GLU A 1 91 ? 14.761 -19.635 13.440 1.00 37.78 91 GLU A C 1
ATOM 667 O O . GLU A 1 91 ? 14.218 -20.641 12.962 1.00 37.78 91 GLU A O 1
ATOM 672 N N . PRO A 1 92 ? 16.078 -19.399 13.292 1.00 43.62 92 PRO A N 1
ATOM 673 C CA . PRO A 1 92 ? 16.947 -20.414 12.730 1.00 43.62 92 PRO A CA 1
ATOM 674 C C . PRO A 1 92 ? 16.690 -21.696 13.527 1.00 43.62 92 PRO A C 1
ATOM 676 O O . PRO A 1 92 ? 16.635 -21.622 14.760 1.00 43.62 92 PRO A O 1
ATOM 679 N N . PRO A 1 93 ? 16.453 -22.846 12.868 1.00 43.22 93 PRO A N 1
ATOM 680 C CA . PRO A 1 93 ? 16.124 -24.066 13.581 1.00 43.22 93 PRO A CA 1
ATOM 681 C C . PRO A 1 93 ? 17.222 -24.301 14.612 1.00 43.22 93 PRO A C 1
ATOM 683 O O . PRO A 1 93 ? 18.390 -24.452 14.252 1.00 43.22 93 PRO A O 1
ATOM 686 N N . VAL A 1 94 ? 16.858 -24.276 15.897 1.00 54.66 94 VAL A N 1
ATOM 687 C CA . VAL A 1 94 ? 17.770 -24.635 16.979 1.00 54.66 94 VAL A CA 1
ATOM 688 C C . VAL A 1 94 ? 18.149 -26.087 16.729 1.00 54.66 94 VAL A C 1
ATOM 690 O O . VAL A 1 94 ? 17.390 -27.008 17.042 1.00 54.66 94 VAL A O 1
ATOM 693 N N . VAL A 1 95 ? 19.309 -26.296 16.107 1.00 56.94 95 VAL A N 1
ATOM 694 C CA . VAL A 1 95 ? 19.909 -27.614 15.939 1.00 56.94 95 VAL A CA 1
ATOM 695 C C . VAL A 1 95 ? 20.262 -28.083 17.343 1.00 56.94 95 VAL A C 1
ATOM 697 O O . VAL A 1 95 ? 21.320 -27.761 17.878 1.00 56.94 95 VAL A O 1
ATOM 700 N N . LYS A 1 96 ? 19.337 -28.801 17.988 1.00 51.81 96 LYS A N 1
ATOM 701 C CA . LYS A 1 96 ? 19.635 -29.493 19.239 1.00 51.81 96 LYS A CA 1
ATOM 702 C C . LYS A 1 96 ? 20.785 -30.458 18.934 1.00 51.81 96 LYS A C 1
ATOM 704 O O . LYS A 1 96 ? 20.630 -31.277 18.023 1.00 51.81 96 LYS A O 1
ATOM 709 N N . PRO A 1 97 ? 21.927 -30.382 19.639 1.00 59.59 97 PRO A N 1
ATOM 710 C CA . PRO A 1 97 ? 23.005 -31.328 19.421 1.00 59.59 97 PRO A CA 1
ATOM 711 C C . PRO A 1 97 ? 22.465 -32.733 19.687 1.00 59.59 97 PRO A C 1
ATOM 713 O O . PRO A 1 97 ? 21.901 -33.021 20.746 1.00 59.59 97 PRO A O 1
ATOM 716 N N . LYS A 1 98 ? 22.579 -33.591 18.673 1.00 54.47 98 LYS A N 1
ATOM 717 C CA . LYS A 1 98 ? 22.207 -35.002 18.737 1.00 54.47 98 LYS A CA 1
ATOM 718 C C . LYS A 1 98 ? 23.038 -35.634 19.855 1.00 54.47 98 LYS A C 1
ATOM 720 O O . LYS A 1 98 ? 24.260 -35.673 19.744 1.00 54.47 98 LYS A O 1
ATOM 725 N N . LYS A 1 99 ? 22.392 -36.089 20.937 1.00 52.19 99 LYS A N 1
ATOM 726 C CA . LYS A 1 99 ? 23.061 -36.913 21.951 1.00 52.19 99 LYS A CA 1
ATOM 727 C C . LYS A 1 99 ? 23.619 -38.145 21.241 1.00 52.19 99 LYS A C 1
ATOM 729 O O . LYS A 1 99 ? 22.853 -38.948 20.710 1.00 52.19 99 LYS A O 1
ATOM 734 N N . VAL A 1 100 ? 24.940 -38.233 21.186 1.00 57.88 100 VAL A N 1
ATOM 735 C CA . VAL A 1 100 ? 25.649 -39.462 20.841 1.00 57.88 100 VAL A CA 1
ATOM 736 C C . VAL A 1 100 ? 25.646 -40.296 22.119 1.00 57.88 100 VAL A C 1
ATOM 738 O O . VAL A 1 100 ? 26.105 -39.815 23.154 1.00 57.88 100 VAL A O 1
ATOM 741 N N . ASN A 1 101 ? 25.007 -41.463 22.048 1.00 55.16 101 ASN A N 1
ATOM 742 C CA . ASN A 1 101 ? 25.083 -42.505 23.072 1.00 55.16 101 ASN A CA 1
ATOM 743 C C . ASN A 1 101 ? 26.428 -43.222 22.971 1.00 55.16 101 ASN A C 1
ATOM 745 O O . ASN A 1 101 ? 26.894 -43.383 21.819 1.00 55.16 101 ASN A O 1
#

pLDDT: mean 77.02, std 14.93, range [35.25, 93.06]

Foldseek 3Di:
DLLLLLLLLLLVLLLPQPCPPPHPVSSVVSNVSSVVSVVVCVVVPDDPVSSVVSNVVNNVVLVVVCVVPNNNVSSVVSVVVSVVSPDPPPPPPPPDPPDDD

Radius of gyration: 17.08 Å; Cα contacts (8 Å, |Δi|>4): 81; chains: 1; bounding box: 38×54×36 Å

Secondary structure (DSSP, 8-state):
-HHHHHHHHHHHHHHHH-TTSSHHHHHHHHHHHHHHHHHHHHHTT--HHHHHHHHHHHHHHHHHHHHHH-HHHHHHHHHHHHHHHHS---PPP--------

Solvent-accessible surface area (backbone atoms only — not comparable to full-atom values): 5608 Å² total; per-residue (Å²): 85,70,69,29,32,45,48,19,26,45,28,48,48,40,60,70,73,37,82,79,66,71,46,73,68,40,39,52,52,34,50,54,51,15,52,54,25,43,51,54,13,43,76,69,66,52,47,71,67,53,49,49,51,29,34,54,51,43,46,51,52,47,54,56,39,24,75,74,64,34,59,72,54,35,40,53,55,51,51,49,54,54,55,57,71,70,46,73,77,75,71,74,79,80,77,70,81,78,83,80,130